Protein AF-A0A9D4DX82-F1 (afdb_monomer_lite)

Radius of gyration: 11.98 Å; chains: 1; bounding box: 36×29×28 Å

InterPro domains:
  IPR003609 PAN/Apple domain [PF00024] (12-56)
  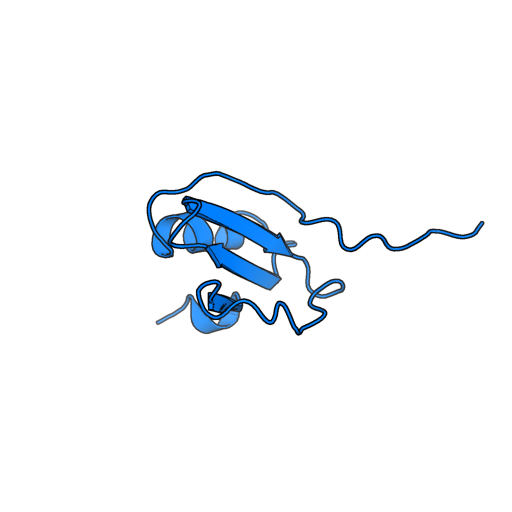IPR003609 PAN/Apple domain [PS50948] (1-69)

Sequence (70 aa):
MAMGVAMVPLATPTVMSRAMCADKCLRLEQCATFTFSTLDKICKLYDDGNSESRVSILDTNVYTRRDICC

pLDDT: mean 74.65, std 14.83, range [37.03, 90.19]

Foldseek 3Di:
DDPPPDLAFPDKDQAQDPLVLLVVLVVDPQFFKWKAANVRSIIGTGGPVRPDDDPPDPRIDIDGNVNNDD

Secondary structure (DSSP, 8-state):
---------SB--B-SSHHHHHHHHHH-TT--EEEEETTTTEEEEE-TT--------TTEEEEEGGGG--

Structure (mmCIF, N/CA/C/O backbone):
data_AF-A0A9D4DX82-F1
#
_entry.id   AF-A0A9D4DX82-F1
#
loop_
_atom_site.group_PDB
_atom_site.id
_atom_site.type_symbol
_atom_site.label_atom_id
_atom_site.label_alt_id
_atom_site.label_comp_id
_atom_site.label_asym_id
_atom_site.label_entity_id
_atom_site.label_seq_id
_atom_site.pdbx_PDB_ins_code
_atom_site.Cartn_x
_atom_site.Cartn_y
_atom_site.Cartn_z
_atom_site.occupancy
_atom_site.B_iso_or_equiv
_atom_site.auth_seq_id
_atom_site.auth_comp_id
_atom_site.auth_asym_id
_atom_site.auth_atom_id
_atom_site.pdbx_PDB_model_num
ATOM 1 N N . MET A 1 1 ? 25.697 13.056 -9.983 1.00 37.03 1 MET A N 1
ATOM 2 C CA . MET A 1 1 ? 24.348 13.481 -9.556 1.00 37.03 1 MET A CA 1
ATOM 3 C C . MET A 1 1 ? 23.812 12.384 -8.657 1.00 37.03 1 MET A C 1
ATOM 5 O O . MET A 1 1 ? 23.478 11.320 -9.155 1.00 37.03 1 MET A O 1
ATOM 9 N N . ALA A 1 2 ? 23.895 12.571 -7.340 1.00 44.22 2 ALA A N 1
ATOM 10 C CA . ALA A 1 2 ? 23.433 11.577 -6.379 1.00 44.22 2 ALA A CA 1
ATOM 11 C C . ALA A 1 2 ? 21.901 11.623 -6.342 1.00 44.22 2 ALA A C 1
ATOM 13 O O . ALA A 1 2 ? 21.325 12.491 -5.692 1.00 44.22 2 ALA A O 1
ATOM 14 N N . MET A 1 3 ? 21.246 10.737 -7.092 1.00 45.97 3 MET A N 1
ATOM 15 C CA . MET A 1 3 ? 19.808 10.534 -6.955 1.00 45.97 3 MET A CA 1
ATOM 16 C C . MET A 1 3 ? 19.615 9.686 -5.701 1.00 45.97 3 MET A C 1
ATOM 18 O O . MET A 1 3 ? 19.778 8.470 -5.736 1.00 45.97 3 MET A O 1
ATOM 22 N N . GLY A 1 4 ? 19.368 10.341 -4.567 1.00 45.59 4 GLY A N 1
ATOM 23 C CA . GLY A 1 4 ? 18.902 9.651 -3.374 1.00 45.59 4 GLY A CA 1
ATOM 24 C C . GLY A 1 4 ? 17.582 8.976 -3.720 1.00 45.59 4 GLY A C 1
ATOM 25 O O . GLY A 1 4 ? 16.578 9.659 -3.909 1.00 45.59 4 GLY A O 1
ATOM 26 N N . VAL A 1 5 ? 17.588 7.652 -3.856 1.00 50.03 5 VAL A N 1
ATOM 27 C CA . VAL A 1 5 ? 16.366 6.865 -4.033 1.00 50.03 5 VAL A CA 1
ATOM 28 C C . VAL A 1 5 ? 15.685 6.825 -2.670 1.00 50.03 5 VAL A C 1
ATOM 30 O O . VAL A 1 5 ? 15.847 5.899 -1.882 1.00 50.03 5 VAL A O 1
ATOM 33 N N . ALA A 1 6 ? 15.001 7.914 -2.322 1.00 54.28 6 ALA A N 1
ATOM 34 C CA . ALA A 1 6 ? 14.056 7.871 -1.227 1.00 54.28 6 ALA A CA 1
ATOM 35 C C . ALA A 1 6 ? 13.004 6.816 -1.598 1.00 54.28 6 ALA A C 1
ATOM 37 O O . ALA A 1 6 ? 12.521 6.781 -2.731 1.00 54.28 6 ALA A O 1
ATOM 38 N N . MET A 1 7 ? 12.676 5.942 -0.650 1.00 58.44 7 MET A N 1
ATOM 39 C CA . MET A 1 7 ? 11.568 4.990 -0.741 1.00 58.44 7 MET A CA 1
ATOM 40 C C . MET A 1 7 ? 10.234 5.752 -0.819 1.00 58.44 7 MET A C 1
ATOM 42 O O . MET A 1 7 ? 9.507 5.884 0.167 1.00 58.44 7 MET A O 1
ATOM 46 N N . VAL A 1 8 ? 9.946 6.347 -1.977 1.00 70.75 8 VAL A N 1
ATOM 47 C CA . VAL A 1 8 ? 8.751 7.154 -2.200 1.00 70.75 8 VAL A CA 1
ATOM 48 C C . VAL A 1 8 ? 7.661 6.231 -2.730 1.00 70.75 8 VAL A C 1
ATOM 50 O O . VAL A 1 8 ? 7.821 5.661 -3.810 1.00 70.75 8 VAL A O 1
ATOM 53 N N . PRO A 1 9 ? 6.550 6.067 -1.997 1.00 78.00 9 PRO A N 1
ATOM 54 C CA . PRO A 1 9 ? 5.396 5.392 -2.558 1.00 78.00 9 PRO A CA 1
ATOM 55 C C . PRO A 1 9 ? 4.901 6.171 -3.782 1.00 78.00 9 PRO A C 1
ATOM 57 O O . PRO A 1 9 ? 4.726 7.387 -3.722 1.00 78.00 9 PRO A O 1
ATOM 60 N N . LEU A 1 10 ? 4.631 5.452 -4.871 1.00 81.62 10 LEU A N 1
ATOM 61 C CA . LEU A 1 10 ? 4.040 5.967 -6.107 1.00 81.62 10 LEU A CA 1
ATOM 62 C C . LEU A 1 10 ? 2.782 6.788 -5.829 1.00 81.62 10 LEU A C 1
ATOM 64 O O . LEU A 1 10 ? 2.555 7.842 -6.414 1.00 81.62 10 LEU A O 1
ATOM 68 N N . ALA A 1 11 ? 1.956 6.267 -4.926 1.00 85.25 11 ALA A N 1
ATOM 69 C CA . ALA A 1 11 ? 0.785 6.942 -4.416 1.00 85.25 11 ALA A CA 1
ATOM 70 C C . ALA A 1 11 ? 0.430 6.385 -3.036 1.00 85.25 11 ALA A C 1
ATOM 72 O O . ALA A 1 11 ? 0.648 5.205 -2.744 1.00 85.25 11 ALA A O 1
ATOM 73 N N . THR A 1 12 ? -0.158 7.238 -2.199 1.00 87.81 12 THR A N 1
ATOM 74 C CA . THR A 1 12 ? -0.634 6.865 -0.861 1.00 87.81 12 THR A CA 1
ATOM 75 C C . THR A 1 12 ? -2.133 7.123 -0.682 1.00 87.81 12 THR A C 1
ATOM 77 O O . THR A 1 12 ? -2.518 7.970 0.127 1.00 87.81 12 THR A O 1
ATOM 80 N N . PRO A 1 13 ? -3.010 6.485 -1.475 1.00 87.19 13 PRO A N 1
ATOM 81 C CA . PRO A 1 13 ? -4.440 6.721 -1.371 1.00 87.19 13 PRO A CA 1
ATOM 82 C C . PRO A 1 13 ? -4.994 6.185 -0.046 1.00 87.19 13 PRO A C 1
ATOM 84 O O . PRO A 1 13 ? -4.709 5.061 0.365 1.00 87.19 13 PRO A O 1
ATOM 87 N N . THR A 1 14 ? -5.859 6.956 0.600 1.00 89.06 14 THR A N 1
ATOM 88 C CA . THR A 1 14 ? -6.662 6.456 1.719 1.00 89.06 14 THR A CA 1
ATOM 89 C C . THR A 1 14 ? -7.781 5.580 1.163 1.00 89.06 14 THR A C 1
ATOM 91 O O . THR A 1 14 ? -8.529 5.998 0.278 1.00 89.06 14 THR A O 1
ATOM 94 N N . VAL A 1 15 ? -7.884 4.341 1.638 1.00 88.44 15 VAL A N 1
ATOM 95 C CA . VAL A 1 15 ? -8.871 3.364 1.170 1.00 88.44 15 VAL A CA 1
ATOM 96 C C . VAL A 1 15 ? -9.424 2.558 2.334 1.00 88.44 15 VAL A C 1
ATOM 98 O O . VAL A 1 15 ? -8.721 2.247 3.288 1.00 88.44 1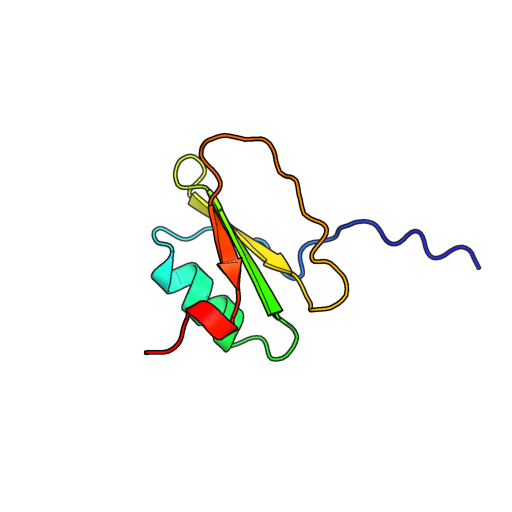5 VAL A O 1
ATOM 101 N N . MET A 1 16 ? -10.692 2.165 2.250 1.00 85.81 16 MET A N 1
ATOM 102 C CA . MET A 1 16 ? -11.347 1.458 3.357 1.00 85.81 16 MET A CA 1
ATOM 103 C C . MET A 1 16 ? -10.974 -0.028 3.424 1.00 85.81 16 MET A C 1
ATOM 105 O O . MET A 1 16 ? -11.108 -0.660 4.476 1.00 85.81 16 MET A O 1
ATOM 109 N N . SER A 1 17 ? -10.494 -0.592 2.312 1.00 86.12 17 SER A N 1
ATOM 110 C CA . SER A 1 17 ? -10.245 -2.026 2.173 1.00 86.12 17 SER A CA 1
ATOM 111 C C . SER A 1 17 ? -9.043 -2.322 1.284 1.00 86.12 17 SER A C 1
ATOM 113 O O . SER A 1 17 ? -8.780 -1.612 0.311 1.00 86.12 17 SER A O 1
ATOM 115 N N . ARG A 1 18 ? -8.388 -3.458 1.553 1.00 85.94 18 ARG A N 1
ATOM 116 C CA . ARG A 1 18 ? -7.314 -4.019 0.719 1.00 85.94 18 ARG A CA 1
ATOM 117 C C . ARG A 1 18 ? -7.716 -4.105 -0.755 1.00 85.94 18 ARG A C 1
ATOM 119 O O . ARG A 1 18 ? -6.918 -3.748 -1.608 1.00 85.94 18 ARG A O 1
ATOM 126 N N . ALA A 1 19 ? -8.947 -4.525 -1.055 1.00 87.19 19 ALA A N 1
ATOM 127 C CA . ALA A 1 19 ? -9.435 -4.657 -2.431 1.00 87.19 19 ALA A CA 1
ATOM 128 C C . ALA A 1 19 ? -9.392 -3.329 -3.212 1.00 87.19 19 ALA A C 1
ATOM 130 O O . ALA A 1 19 ? -9.020 -3.308 -4.379 1.00 87.19 19 ALA A O 1
ATOM 131 N N . MET A 1 20 ? -9.689 -2.203 -2.557 1.00 89.25 20 MET A N 1
ATOM 132 C CA . MET A 1 20 ? -9.587 -0.879 -3.182 1.00 89.25 20 MET A CA 1
ATOM 133 C C . MET A 1 20 ? -8.127 -0.460 -3.399 1.00 89.25 20 MET A C 1
ATOM 135 O O . MET A 1 20 ? -7.814 0.202 -4.383 1.00 89.25 20 MET A O 1
ATOM 139 N N . CYS A 1 21 ? -7.229 -0.839 -2.484 1.00 88.75 21 CYS A N 1
ATOM 140 C CA . CYS A 1 21 ? -5.789 -0.640 -2.655 1.00 88.75 21 CYS A CA 1
ATOM 141 C C . CYS A 1 21 ? -5.267 -1.444 -3.856 1.00 88.75 21 CYS A C 1
ATOM 143 O O . CYS A 1 21 ? -4.532 -0.924 -4.692 1.00 88.75 21 CYS A O 1
ATOM 145 N N . ALA A 1 22 ? -5.730 -2.689 -3.971 1.00 86.38 22 ALA A N 1
ATOM 146 C CA . ALA A 1 22 ? -5.410 -3.594 -5.059 1.00 86.38 22 ALA A CA 1
ATOM 147 C C . ALA A 1 22 ? -5.909 -3.063 -6.413 1.00 86.38 22 ALA A C 1
ATOM 149 O O . ALA A 1 22 ? -5.116 -2.976 -7.342 1.00 86.38 22 ALA A O 1
ATOM 150 N N . ASP A 1 23 ? -7.166 -2.613 -6.515 1.00 90.19 23 ASP A N 1
ATOM 151 C CA . ASP A 1 23 ? -7.706 -1.981 -7.734 1.00 90.19 23 ASP A CA 1
ATOM 152 C C . ASP A 1 23 ? -6.871 -0.760 -8.157 1.00 90.19 23 ASP A C 1
ATOM 154 O O . ASP A 1 23 ? -6.515 -0.619 -9.325 1.00 90.19 23 ASP A O 1
ATOM 158 N N . LYS A 1 24 ? -6.456 0.082 -7.202 1.00 88.44 24 LYS A N 1
ATOM 159 C CA . LYS A 1 24 ? -5.575 1.224 -7.492 1.00 88.44 24 LYS A CA 1
ATOM 160 C C . LYS A 1 24 ? -4.188 0.798 -7.967 1.00 88.44 24 LYS A C 1
ATOM 162 O O . LYS A 1 24 ? -3.651 1.437 -8.865 1.00 88.44 24 LYS A O 1
ATOM 167 N N . CYS A 1 25 ? -3.629 -0.274 -7.407 1.00 87.62 25 CYS A N 1
ATOM 168 C CA . CYS A 1 25 ? -2.375 -0.847 -7.893 1.00 87.62 25 CYS A CA 1
ATOM 169 C C . CYS A 1 25 ? -2.533 -1.429 -9.297 1.00 87.62 25 CYS A C 1
ATOM 171 O O . CYS A 1 25 ? -1.692 -1.192 -10.148 1.00 87.62 25 CYS A O 1
ATOM 173 N N . LEU A 1 26 ? -3.637 -2.118 -9.589 1.00 85.75 26 LEU A N 1
ATOM 174 C CA . LEU A 1 26 ? -3.901 -2.669 -10.918 1.00 85.75 26 LEU A CA 1
ATOM 175 C C . LEU A 1 26 ? -4.063 -1.586 -11.991 1.00 85.75 26 LEU A C 1
ATOM 177 O O . LEU A 1 26 ? -3.646 -1.796 -13.126 1.00 85.75 26 LEU A O 1
ATOM 181 N N . ARG A 1 27 ? -4.639 -0.430 -11.636 1.00 87.88 27 ARG A N 1
ATOM 182 C CA . ARG A 1 27 ? -4.758 0.731 -12.534 1.00 87.88 27 ARG A CA 1
ATOM 183 C C . ARG A 1 27 ? -3.422 1.405 -12.835 1.00 87.88 27 ARG A C 1
ATOM 185 O O . ARG A 1 27 ? -3.334 2.142 -13.810 1.00 87.88 27 ARG A O 1
ATOM 192 N N . LEU A 1 28 ? -2.408 1.188 -12.001 1.00 85.62 28 LEU A N 1
ATOM 193 C CA . LEU A 1 28 ? -1.072 1.737 -12.180 1.00 85.62 28 LEU A CA 1
ATOM 194 C C . LEU A 1 28 ? -0.165 0.655 -12.760 1.00 85.62 28 LEU A C 1
ATOM 196 O O . LEU A 1 2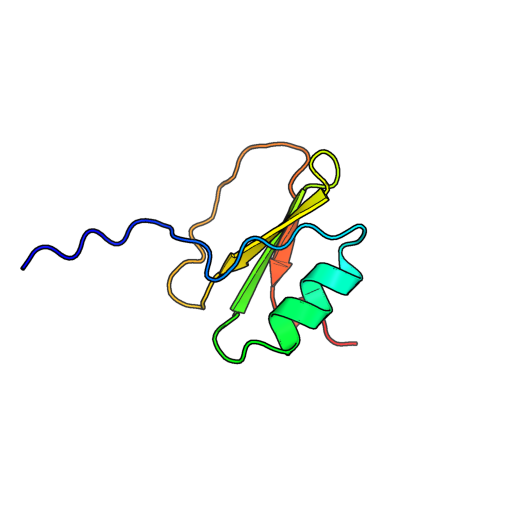8 ? 0.257 -0.259 -12.061 1.00 85.62 28 LEU A O 1
ATOM 200 N N . GLU A 1 29 ? 0.195 0.780 -14.034 1.00 83.25 29 GLU A N 1
ATOM 201 C CA . GLU A 1 29 ? 1.068 -0.196 -14.702 1.00 83.25 29 GLU A CA 1
ATOM 202 C C . GLU A 1 29 ? 2.421 -0.348 -14.000 1.00 83.25 29 GLU A C 1
ATOM 2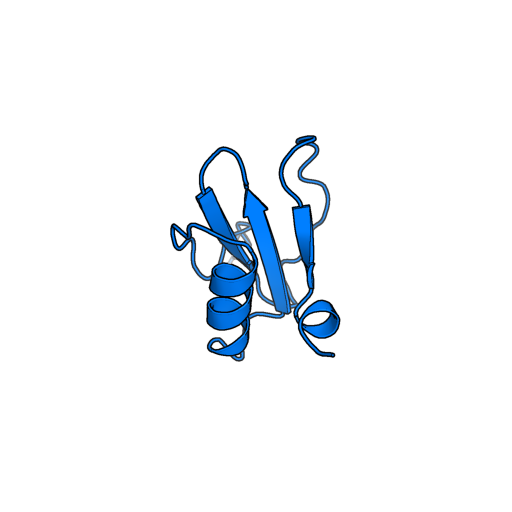04 O O . GLU A 1 29 ? 2.944 -1.454 -13.897 1.00 83.25 29 GLU A O 1
ATOM 209 N N . GLN A 1 30 ? 2.914 0.756 -13.443 1.00 84.44 30 GLN A N 1
ATOM 210 C CA . GLN A 1 30 ? 4.133 0.855 -12.647 1.00 84.44 30 GLN A CA 1
ATOM 211 C C . GLN A 1 30 ? 4.010 0.290 -11.225 1.00 84.44 30 GLN A C 1
ATOM 213 O O . GLN A 1 30 ? 5.028 0.142 -10.565 1.00 84.44 30 GLN A O 1
ATOM 218 N N . CYS A 1 31 ? 2.808 -0.010 -10.722 1.00 86.06 31 CYS A N 1
ATOM 219 C CA . CYS A 1 31 ? 2.660 -0.605 -9.397 1.00 86.06 31 CYS A CA 1
ATOM 220 C C . CYS A 1 31 ? 2.953 -2.106 -9.459 1.00 86.06 31 CYS A C 1
ATOM 222 O O . CYS A 1 31 ? 2.309 -2.851 -10.206 1.00 86.06 31 CYS A O 1
ATOM 224 N N . ALA A 1 32 ? 3.908 -2.549 -8.646 1.00 84.88 32 ALA A N 1
ATOM 225 C CA . ALA A 1 32 ? 4.276 -3.954 -8.495 1.00 84.88 32 ALA A CA 1
ATOM 226 C C . ALA A 1 32 ? 3.920 -4.490 -7.106 1.00 84.88 32 ALA A C 1
ATOM 228 O O . ALA A 1 32 ? 3.517 -5.647 -6.972 1.00 84.88 32 ALA A O 1
ATOM 229 N N . THR A 1 33 ? 4.013 -3.642 -6.080 1.00 84.94 33 THR A N 1
ATOM 230 C CA . THR A 1 33 ? 3.764 -4.009 -4.684 1.00 84.94 33 THR A CA 1
ATOM 231 C C . THR A 1 33 ? 2.955 -2.920 -4.000 1.00 84.94 33 THR A C 1
ATOM 233 O O . THR A 1 33 ? 3.080 -1.741 -4.313 1.00 84.94 33 THR A O 1
ATOM 236 N N . PHE A 1 34 ? 2.116 -3.288 -3.041 1.00 85.50 34 PHE A N 1
ATOM 237 C CA . PHE A 1 34 ? 1.396 -2.332 -2.218 1.00 85.50 34 PHE A CA 1
ATOM 238 C C . PHE A 1 34 ? 1.344 -2.787 -0.763 1.00 85.50 34 PHE A C 1
ATOM 240 O O . PHE A 1 34 ? 1.345 -3.977 -0.455 1.00 85.50 34 PHE A O 1
ATOM 247 N N . THR A 1 35 ? 1.275 -1.831 0.153 1.00 85.75 35 THR A N 1
ATOM 248 C CA . THR A 1 35 ? 1.016 -2.094 1.566 1.00 85.75 35 THR A CA 1
ATOM 249 C C . THR A 1 35 ? -0.319 -1.494 1.956 1.00 85.75 35 THR A C 1
ATOM 251 O O . THR A 1 35 ? -0.705 -0.431 1.467 1.00 85.75 35 THR A O 1
ATOM 254 N N . PHE A 1 36 ? -1.055 -2.190 2.816 1.00 86.44 36 PHE A N 1
ATOM 255 C CA . PHE A 1 36 ? -2.321 -1.700 3.344 1.00 86.44 36 PHE A CA 1
ATOM 256 C C . PHE A 1 36 ? -2.282 -1.736 4.870 1.00 86.44 36 PHE A C 1
ATOM 258 O O . PHE A 1 36 ? -2.151 -2.810 5.460 1.00 86.44 36 PHE A O 1
ATOM 265 N N . SER A 1 37 ? -2.388 -0.555 5.484 1.00 85.62 37 SER A N 1
ATOM 266 C CA . SER A 1 37 ? -2.577 -0.402 6.927 1.00 85.62 37 SER A CA 1
ATOM 267 C C . SER A 1 37 ? -4.070 -0.447 7.234 1.00 85.62 37 SER A C 1
ATOM 269 O O . SER A 1 37 ? -4.841 0.401 6.769 1.00 85.62 37 SER A O 1
ATOM 271 N N . THR A 1 38 ? -4.497 -1.451 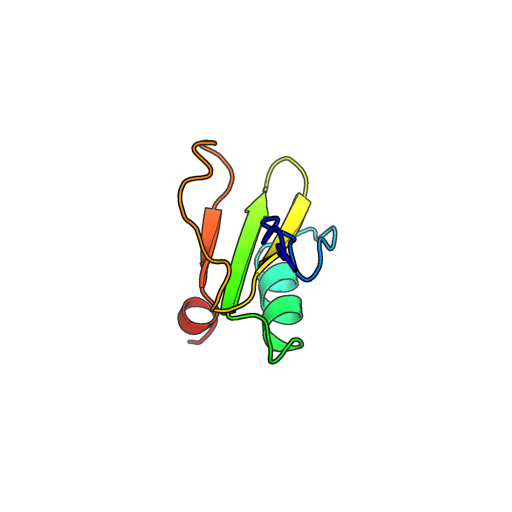8.000 1.00 82.00 38 THR A N 1
ATOM 272 C CA . THR A 1 38 ? -5.893 -1.582 8.430 1.00 82.00 38 THR A CA 1
ATOM 273 C C . 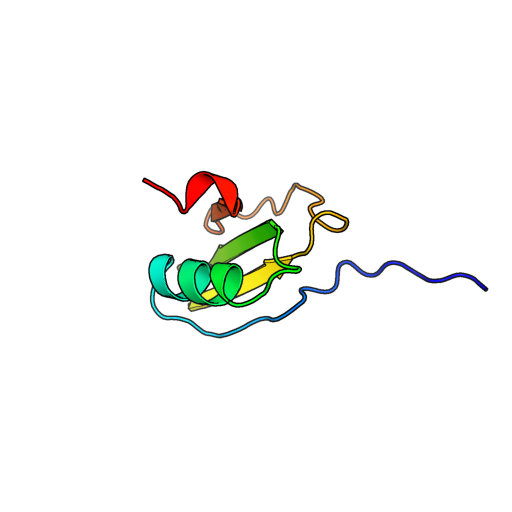THR A 1 38 ? -6.268 -0.573 9.502 1.00 82.00 38 THR A C 1
ATOM 275 O O . THR A 1 38 ? -7.438 -0.173 9.536 1.00 82.00 38 THR A O 1
ATOM 278 N N . LEU A 1 39 ? -5.290 -0.156 10.312 1.00 83.12 39 LEU A N 1
ATOM 279 C CA . LEU A 1 39 ? -5.421 0.877 11.338 1.00 83.12 39 LEU A CA 1
ATOM 280 C C . LEU A 1 39 ? -5.580 2.267 10.721 1.00 83.12 39 LEU A C 1
ATOM 282 O O . LEU A 1 39 ? -6.567 2.946 10.988 1.00 83.12 39 LEU A O 1
ATOM 286 N N . ASP A 1 40 ? -4.658 2.663 9.842 1.00 83.12 40 ASP A N 1
ATOM 287 C CA . ASP A 1 40 ? -4.656 4.014 9.266 1.00 83.12 40 ASP A CA 1
ATOM 288 C C . ASP A 1 40 ? -5.566 4.144 8.040 1.00 83.12 40 ASP A C 1
ATOM 290 O O . ASP A 1 40 ? -5.809 5.248 7.556 1.00 83.12 40 ASP A O 1
ATOM 294 N N . LYS A 1 41 ? -6.045 3.018 7.490 1.00 86.56 41 LYS A N 1
ATOM 295 C CA . LYS A 1 41 ? -6.753 2.969 6.197 1.00 86.56 41 LYS A CA 1
ATOM 296 C C . LYS A 1 41 ? -5.924 3.577 5.060 1.00 86.56 41 LYS A C 1
ATOM 298 O O . LYS A 1 41 ? -6.461 4.121 4.096 1.00 86.56 41 LYS A O 1
ATOM 303 N N . ILE A 1 42 ? -4.599 3.471 5.159 1.00 87.19 42 ILE A N 1
ATOM 304 C CA . ILE A 1 42 ? -3.655 3.991 4.169 1.00 87.19 42 ILE A CA 1
ATOM 305 C C . ILE A 1 42 ? -3.158 2.838 3.304 1.00 87.19 42 ILE A C 1
ATOM 307 O O . ILE A 1 42 ? -2.652 1.831 3.799 1.00 87.19 42 ILE A O 1
ATOM 311 N N . CYS A 1 43 ? -3.282 3.019 1.995 1.00 88.31 43 CYS A N 1
ATOM 312 C CA . CYS A 1 43 ? -2.667 2.182 0.982 1.00 88.31 43 CYS A CA 1
ATOM 313 C C . CYS A 1 43 ? -1.409 2.884 0.486 1.00 88.31 43 CYS A C 1
ATOM 315 O O . CYS A 1 43 ? -1.495 4.051 0.122 1.00 88.31 43 CYS A O 1
ATOM 317 N N . LYS A 1 44 ? -0.258 2.216 0.463 1.00 88.06 44 LYS A N 1
ATOM 318 C CA . LYS A 1 44 ? 0.968 2.746 -0.148 1.00 88.06 44 LYS A CA 1
ATOM 319 C C . LYS A 1 44 ? 1.350 1.857 -1.318 1.00 88.06 44 LYS A C 1
ATOM 321 O O . LYS A 1 44 ? 1.479 0.649 -1.153 1.00 88.06 44 LYS A O 1
ATOM 326 N N . LEU A 1 45 ? 1.485 2.452 -2.493 1.00 86.75 45 LEU A N 1
ATOM 327 C CA . LEU A 1 45 ? 1.761 1.765 -3.752 1.00 86.75 45 LEU A CA 1
ATOM 328 C C . LEU A 1 45 ? 3.243 1.934 -4.085 1.00 86.75 45 LEU A C 1
ATOM 330 O O . LEU A 1 45 ? 3.764 3.037 -3.958 1.00 86.75 45 LEU A O 1
ATOM 334 N N . TYR A 1 46 ? 3.905 0.872 -4.517 1.00 85.81 46 TYR A N 1
ATOM 335 C CA . TYR A 1 46 ? 5.336 0.826 -4.812 1.00 85.81 46 TYR A CA 1
ATOM 336 C C . TYR A 1 46 ? 5.559 0.200 -6.187 1.00 85.81 46 TYR A C 1
ATOM 338 O O . TYR A 1 46 ? 4.815 -0.699 -6.601 1.00 85.81 46 TYR A O 1
ATOM 346 N N . ASP A 1 47 ? 6.575 0.675 -6.899 1.00 85.56 47 ASP A N 1
ATOM 347 C CA . ASP A 1 47 ? 7.020 0.046 -8.138 1.00 85.56 47 ASP A CA 1
ATOM 348 C C . ASP A 1 47 ? 7.959 -1.138 -7.880 1.00 85.56 47 ASP A C 1
ATOM 350 O O . ASP A 1 47 ? 8.372 -1.394 -6.747 1.00 85.56 47 ASP A O 1
ATOM 354 N N . ASP A 1 48 ? 8.258 -1.883 -8.945 1.00 74.25 48 ASP A N 1
ATOM 355 C CA . ASP A 1 48 ? 9.111 -3.082 -8.927 1.00 74.25 48 ASP A CA 1
ATOM 356 C C . ASP A 1 48 ? 10.536 -2.788 -8.426 1.00 74.25 48 ASP A C 1
ATOM 358 O O . ASP A 1 48 ? 11.179 -3.651 -7.838 1.00 74.25 48 ASP A O 1
ATOM 362 N N . GLY A 1 49 ? 11.011 -1.547 -8.576 1.00 65.19 49 GLY A N 1
ATOM 363 C CA . GLY A 1 49 ? 12.319 -1.105 -8.104 1.00 65.19 49 GLY A CA 1
ATOM 364 C C . GLY A 1 49 ? 12.359 -0.641 -6.646 1.00 65.19 49 GLY A C 1
ATOM 365 O O . GLY A 1 49 ? 13.434 -0.276 -6.173 1.00 65.19 49 GLY A O 1
ATOM 366 N N . ASN A 1 50 ? 11.227 -0.620 -5.930 1.00 62.06 50 ASN A N 1
ATOM 367 C CA . ASN A 1 50 ? 11.127 0.012 -4.607 1.00 62.06 50 ASN A CA 1
ATOM 368 C C . ASN A 1 50 ? 10.356 -0.836 -3.583 1.00 62.06 50 ASN A C 1
ATOM 370 O O . ASN A 1 50 ? 9.645 -0.323 -2.716 1.00 62.06 50 ASN A O 1
ATOM 374 N N . SER A 1 51 ? 10.490 -2.158 -3.682 1.00 61.69 51 SER A N 1
ATOM 375 C CA . SER A 1 51 ? 9.924 -3.126 -2.741 1.00 61.69 51 SER A CA 1
ATOM 376 C C . SER A 1 51 ? 10.928 -3.545 -1.668 1.00 61.69 51 SER A C 1
ATOM 378 O O . SER A 1 51 ? 11.094 -4.733 -1.393 1.00 61.69 51 SER A O 1
ATOM 380 N N . GLU A 1 52 ? 11.585 -2.589 -1.015 1.00 57.16 52 GLU A N 1
ATOM 381 C CA . GLU A 1 52 ? 12.399 -2.906 0.162 1.00 57.16 52 GLU A CA 1
ATOM 382 C C . GLU A 1 52 ? 11.504 -2.999 1.401 1.00 57.16 52 GLU A C 1
ATOM 384 O O . GLU A 1 52 ? 11.293 -2.069 2.177 1.00 57.16 52 GLU A O 1
ATOM 389 N N . SER A 1 53 ? 10.861 -4.164 1.483 1.00 61.25 53 SER A N 1
ATOM 390 C CA . SER A 1 53 ? 10.977 -5.113 2.586 1.00 61.25 53 SER A CA 1
ATOM 391 C C . SER A 1 53 ? 11.371 -4.540 3.955 1.00 61.25 53 SER A C 1
ATOM 393 O O . SER A 1 53 ? 12.423 -3.938 4.135 1.00 61.25 53 SER A O 1
ATOM 395 N N . ARG A 1 54 ? 10.568 -4.922 4.961 1.00 52.62 54 ARG A N 1
ATOM 396 C CA . ARG A 1 54 ? 10.731 -4.718 6.419 1.00 52.62 54 ARG A CA 1
ATOM 397 C C . ARG A 1 54 ? 10.106 -3.454 7.016 1.00 52.62 54 ARG A C 1
ATOM 399 O O . ARG A 1 54 ? 10.677 -2.821 7.901 1.00 52.62 54 ARG A O 1
ATOM 406 N N . VAL A 1 55 ? 8.846 -3.177 6.678 1.00 49.69 55 VAL A N 1
ATOM 407 C CA . VAL A 1 55 ? 7.962 -2.499 7.641 1.00 49.69 55 VAL A CA 1
ATOM 408 C C . VAL A 1 55 ? 7.666 -3.496 8.774 1.00 49.69 55 VAL A C 1
ATOM 410 O O . VAL A 1 55 ? 6.729 -4.282 8.692 1.00 49.69 55 VAL A O 1
ATOM 413 N N . SER A 1 56 ? 8.503 -3.507 9.819 1.00 45.59 56 SER A N 1
ATOM 414 C CA . SER A 1 56 ? 8.268 -4.240 11.078 1.00 45.59 56 SER A CA 1
ATOM 415 C C . SER A 1 56 ? 7.178 -3.552 11.908 1.00 45.59 56 SER A C 1
ATOM 417 O O . SER A 1 56 ? 7.427 -3.086 13.017 1.00 45.59 56 SER A O 1
ATOM 419 N N . ILE A 1 57 ? 5.966 -3.450 11.366 1.00 51.06 57 ILE A N 1
ATOM 420 C CA . ILE A 1 57 ? 4.792 -3.030 12.129 1.00 51.06 57 ILE A CA 1
ATOM 421 C C . ILE A 1 57 ? 3.757 -4.130 11.944 1.00 51.06 57 ILE A C 1
ATOM 423 O O . ILE A 1 57 ? 3.307 -4.376 10.830 1.00 51.06 57 ILE A O 1
ATOM 427 N N . LEU A 1 58 ? 3.409 -4.796 13.042 1.00 57.59 58 LEU A N 1
ATOM 428 C CA . LEU A 1 58 ? 2.576 -6.004 13.129 1.00 57.59 58 LEU A CA 1
ATOM 429 C C . LEU A 1 58 ? 1.149 -5.877 12.532 1.00 57.59 58 LEU A C 1
ATOM 431 O O . LEU A 1 58 ? 0.390 -6.835 12.609 1.00 57.59 58 LEU A O 1
ATOM 435 N N . ASP A 1 59 ? 0.781 -4.735 11.939 1.00 58.88 59 ASP A N 1
ATOM 436 C CA . ASP A 1 59 ? -0.542 -4.471 11.345 1.00 58.88 59 ASP A CA 1
ATOM 437 C C . ASP A 1 59 ? -0.516 -4.219 9.824 1.00 58.88 59 ASP A C 1
ATOM 439 O O . ASP A 1 59 ? -1.514 -4.413 9.128 1.00 58.88 59 ASP A O 1
ATOM 443 N N . THR A 1 60 ? 0.621 -3.797 9.261 1.00 71.25 60 THR A N 1
ATOM 444 C CA . THR A 1 60 ? 0.683 -3.455 7.834 1.00 71.25 60 THR A CA 1
ATOM 445 C C . THR A 1 60 ? 0.991 -4.698 7.013 1.00 71.25 60 THR A C 1
ATOM 447 O O . THR A 1 60 ? 2.107 -5.213 7.031 1.00 71.25 60 THR A O 1
ATOM 450 N N . ASN A 1 61 ? 0.007 -5.164 6.250 1.00 74.25 61 ASN A N 1
ATOM 451 C CA . ASN A 1 61 ? 0.185 -6.316 5.377 1.00 74.25 61 ASN A CA 1
ATOM 452 C C . ASN A 1 61 ? 0.756 -5.868 4.021 1.00 74.25 61 ASN A C 1
ATOM 454 O O . ASN A 1 61 ? 0.251 -4.918 3.408 1.00 74.25 61 ASN A O 1
ATOM 458 N N . VAL A 1 62 ? 1.812 -6.549 3.565 1.00 77.69 62 VAL A N 1
ATOM 459 C CA . VAL A 1 62 ? 2.439 -6.335 2.251 1.00 77.69 62 VAL A CA 1
ATOM 460 C C . VAL A 1 62 ? 1.802 -7.286 1.247 1.00 77.69 62 VAL A C 1
ATOM 462 O O . VAL A 1 62 ? 1.713 -8.486 1.491 1.00 77.69 62 VAL A O 1
ATOM 465 N N . TYR A 1 63 ? 1.372 -6.750 0.113 1.00 78.56 63 TYR A N 1
ATOM 466 C CA . TYR A 1 63 ? 0.692 -7.493 -0.934 1.00 78.56 63 TYR A CA 1
ATOM 467 C C . TYR A 1 63 ? 1.335 -7.186 -2.282 1.00 78.56 63 TYR A C 1
ATOM 469 O O . TYR A 1 63 ? 1.588 -6.030 -2.619 1.00 78.56 63 TYR A O 1
ATOM 477 N N . THR A 1 64 ? 1.599 -8.217 -3.075 1.00 77.88 64 THR A N 1
ATOM 478 C CA . THR A 1 64 ? 2.148 -8.037 -4.421 1.00 77.88 64 THR A CA 1
ATOM 479 C C . THR A 1 64 ? 1.021 -7.942 -5.439 1.00 77.88 64 THR A C 1
ATOM 481 O O . THR A 1 64 ? -0.073 -8.460 -5.219 1.00 77.88 64 THR A O 1
ATOM 484 N N . ARG A 1 65 ? 1.274 -7.307 -6.587 1.00 69.94 65 ARG A N 1
ATOM 485 C CA . ARG A 1 65 ? 0.319 -7.276 -7.702 1.00 69.94 65 ARG A CA 1
ATOM 486 C C . ARG A 1 65 ? 0.021 -8.672 -8.249 1.00 69.94 65 ARG A C 1
ATOM 488 O O . ARG A 1 65 ? -1.084 -8.909 -8.724 1.00 69.94 65 ARG A O 1
ATOM 495 N N . ARG A 1 66 ? 0.980 -9.598 -8.138 1.00 69.38 66 ARG A N 1
ATOM 496 C CA . ARG A 1 66 ? 0.811 -11.004 -8.536 1.00 69.38 66 ARG A CA 1
ATOM 497 C C . ARG A 1 66 ? -0.178 -11.753 -7.634 1.00 69.38 66 ARG A C 1
ATOM 499 O O . ARG A 1 66 ? -0.900 -12.599 -8.135 1.00 69.38 66 ARG A O 1
ATOM 506 N N . ASP A 1 67 ? -0.274 -11.376 -6.359 1.00 62.72 67 ASP A N 1
ATOM 507 C CA . ASP A 1 67 ? -1.243 -11.907 -5.383 1.00 62.72 67 ASP A CA 1
ATOM 508 C C . ASP A 1 67 ? -2.675 -11.353 -5.539 1.00 62.72 67 ASP A C 1
ATOM 510 O O . ASP A 1 67 ? -3.574 -11.748 -4.798 1.00 62.72 67 ASP A O 1
ATOM 514 N N . ILE A 1 68 ? -2.905 -10.384 -6.434 1.00 68.88 68 ILE A N 1
ATOM 515 C CA . ILE A 1 68 ? -4.232 -9.768 -6.623 1.00 68.88 68 ILE A CA 1
ATOM 516 C C . ILE A 1 68 ? -5.116 -10.601 -7.567 1.00 68.88 68 ILE A C 1
ATOM 518 O O . ILE A 1 68 ? -6.339 -10.478 -7.515 1.00 68.88 68 ILE A O 1
ATOM 522 N N . CYS A 1 69 ? -4.530 -11.442 -8.422 1.00 62.50 69 CYS A N 1
ATOM 523 C CA . CYS A 1 69 ? -5.305 -12.267 -9.347 1.00 62.50 69 CYS A CA 1
ATOM 524 C C . CYS A 1 69 ? -5.755 -13.585 -8.708 1.00 62.50 69 CYS A C 1
ATOM 526 O O . CYS A 1 69 ? -4.960 -14.270 -8.066 1.00 62.50 69 CYS A O 1
ATOM 528 N N . CYS A 1 70 ? -7.024 -13.931 -8.948 1.00 53.69 70 CYS A N 1
ATOM 529 C CA . CYS A 1 70 ? -7.500 -15.314 -8.937 1.00 53.69 70 CYS A CA 1
ATOM 530 C C . CYS A 1 70 ? -6.795 -16.150 -10.010 1.00 53.69 70 CYS A C 1
ATOM 532 O O . CYS A 1 70 ? -6.467 -15.578 -11.077 1.00 53.69 70 CYS A O 1
#

Organism: Dreissena polymorpha (NCBI:txid45954)